Protein AF-A0A949P909-F1 (afdb_monomer)

Sequence (155 aa):
MDEPTIASNNNGSTGLSRVRIGVLFIAYTISGTAAGAIFDSLEWSLLIAPLAPTIAALVLATRAFPLRLLSAGASIVASVAIAVWLTNGSASDVVDAFTAGPQRLLSTDWPSPARPDLIGTVAATLAIATALSAELATRRRWHLLPLLPLFVTYV

Structure (mmCIF, N/CA/C/O backbone):
data_AF-A0A949P909-F1
#
_entry.id   AF-A0A949P909-F1
#
loop_
_atom_site.group_PDB
_atom_site.id
_atom_site.type_symbol
_atom_site.label_atom_id
_atom_site.label_alt_id
_atom_site.label_comp_id
_atom_site.label_asym_id
_atom_site.label_entity_id
_atom_site.label_seq_id
_atom_site.pdbx_PDB_ins_code
_atom_site.Cartn_x
_atom_site.Cartn_y
_atom_site.Cartn_z
_atom_site.occupancy
_atom_site.B_iso_or_equiv
_atom_site.auth_seq_id
_atom_site.auth_comp_id
_atom_site.auth_asym_id
_atom_site.auth_atom_id
_atom_site.pdbx_PDB_model_num
ATOM 1 N N . MET A 1 1 ? -33.631 -1.162 41.994 1.00 51.44 1 MET A N 1
ATOM 2 C CA . MET A 1 1 ? -33.586 -2.213 40.956 1.00 51.44 1 MET A CA 1
ATOM 3 C C . MET A 1 1 ? -32.674 -1.629 39.904 1.00 51.44 1 MET A C 1
ATOM 5 O O . MET A 1 1 ? -33.126 -0.862 39.067 1.00 51.44 1 MET A O 1
ATOM 9 N N . ASP A 1 2 ? -31.375 -1.815 40.119 1.00 51.09 2 ASP A N 1
ATOM 10 C CA . ASP A 1 2 ? -30.342 -1.050 39.429 1.00 51.09 2 ASP A CA 1
ATOM 11 C C . ASP A 1 2 ? -30.061 -1.718 38.091 1.00 51.09 2 ASP A C 1
ATOM 13 O O . ASP A 1 2 ? -29.691 -2.890 38.022 1.00 51.09 2 ASP A O 1
ATOM 17 N N . GLU A 1 3 ? -30.323 -0.976 37.025 1.00 59.00 3 GLU A N 1
ATOM 18 C CA . GLU A 1 3 ? -30.056 -1.390 35.660 1.00 59.00 3 GLU A CA 1
ATOM 19 C C . GLU A 1 3 ? -28.529 -1.507 35.489 1.00 59.00 3 GLU A C 1
ATOM 21 O O . GLU A 1 3 ? -27.815 -0.514 35.677 1.00 59.00 3 GLU A O 1
ATOM 26 N N . PRO A 1 4 ? -27.978 -2.700 35.187 1.00 57.97 4 PRO A N 1
ATOM 27 C CA . PRO A 1 4 ? -26.548 -2.839 34.981 1.00 57.97 4 PRO A CA 1
ATOM 28 C C . PRO A 1 4 ? -26.182 -2.088 33.704 1.00 57.97 4 PRO A C 1
ATOM 30 O O . PRO A 1 4 ? -26.493 -2.498 32.585 1.00 57.97 4 PRO A O 1
ATOM 33 N N . THR A 1 5 ? -25.512 -0.957 33.891 1.00 59.91 5 THR A N 1
ATOM 34 C CA . THR A 1 5 ? -24.948 -0.130 32.833 1.00 59.91 5 THR A CA 1
ATOM 35 C C . THR A 1 5 ? -23.906 -0.975 32.107 1.00 59.91 5 THR A C 1
ATOM 37 O O . THR A 1 5 ? -22.794 -1.182 32.593 1.00 59.91 5 THR A O 1
ATOM 40 N N . ILE A 1 6 ? -24.276 -1.517 30.943 1.00 59.03 6 ILE A N 1
ATOM 41 C CA . ILE A 1 6 ? -23.353 -2.200 30.037 1.00 59.03 6 ILE A CA 1
ATOM 42 C C . ILE A 1 6 ? -22.375 -1.137 29.539 1.00 59.03 6 ILE A C 1
ATOM 44 O O . ILE A 1 6 ? -22.619 -0.455 28.543 1.00 59.03 6 ILE A O 1
ATOM 48 N N . ALA A 1 7 ? -21.272 -0.968 30.266 1.00 55.97 7 ALA A N 1
ATOM 49 C CA . ALA A 1 7 ? -20.119 -0.203 29.831 1.00 55.97 7 ALA A CA 1
ATOM 50 C C . ALA A 1 7 ? -19.616 -0.839 28.528 1.00 55.97 7 ALA A C 1
ATOM 52 O O . ALA A 1 7 ? -18.923 -1.856 28.510 1.00 55.97 7 ALA A O 1
ATOM 53 N N . SER A 1 8 ? -20.088 -0.272 27.420 1.00 55.56 8 SER A N 1
ATOM 54 C CA . SER A 1 8 ? -19.851 -0.727 26.059 1.00 55.56 8 SER A CA 1
ATOM 55 C C . SER A 1 8 ? -18.357 -0.918 25.809 1.00 55.56 8 SER A C 1
ATOM 57 O O . SER A 1 8 ? -17.543 -0.015 25.998 1.00 55.56 8 SER A O 1
ATOM 59 N N . ASN A 1 9 ? -18.041 -2.123 25.348 1.00 59.28 9 ASN A N 1
ATOM 60 C CA . ASN A 1 9 ? -16.741 -2.753 25.152 1.00 59.28 9 ASN A CA 1
ATOM 61 C C . ASN A 1 9 ? -15.881 -2.076 24.051 1.00 59.28 9 ASN A C 1
ATOM 63 O O . ASN A 1 9 ? -15.454 -2.707 23.080 1.00 59.28 9 ASN A O 1
ATOM 67 N N . ASN A 1 10 ? -15.642 -0.765 24.158 1.00 58.84 10 ASN A N 1
ATOM 68 C CA . ASN A 1 10 ? -14.933 0.034 23.150 1.00 58.84 10 ASN A CA 1
ATOM 69 C C . ASN A 1 10 ? -13.492 -0.465 22.933 1.00 58.84 10 ASN A C 1
ATOM 71 O O . ASN A 1 10 ? -13.002 -0.495 21.797 1.00 58.84 10 ASN A O 1
ATOM 75 N N . ASN A 1 11 ? -12.856 -0.966 23.996 1.00 61.09 11 ASN A N 1
ATOM 76 C CA . ASN A 1 11 ? -11.503 -1.520 23.958 1.00 61.09 11 ASN A CA 1
ATOM 77 C C . ASN A 1 11 ? -11.421 -2.792 23.095 1.00 61.09 11 ASN A C 1
ATOM 79 O O . ASN A 1 11 ? -10.500 -2.927 22.288 1.00 61.09 11 ASN A O 1
ATOM 83 N N . GLY A 1 12 ? -12.422 -3.677 23.178 1.00 62.72 12 GLY A N 1
ATOM 84 C CA . GLY A 1 12 ? -12.471 -4.907 22.379 1.00 62.72 12 GLY A CA 1
ATOM 85 C C . GLY A 1 12 ? -12.619 -4.647 20.875 1.00 62.72 12 GLY A C 1
ATOM 86 O O . GLY A 1 12 ? -11.962 -5.290 20.057 1.00 62.72 12 GLY A O 1
ATOM 87 N N . SER A 1 13 ? -13.424 -3.649 20.490 1.00 72.88 13 SER A N 1
ATOM 88 C CA . SER A 1 13 ? -13.632 -3.297 19.074 1.00 72.88 13 SER A CA 1
ATOM 89 C C . SER A 1 13 ? -12.396 -2.675 18.408 1.00 72.88 13 SER A C 1
ATOM 91 O O . SER A 1 13 ? -12.097 -2.947 17.240 1.00 72.88 13 SER A O 1
ATOM 93 N N . THR A 1 14 ? -11.639 -1.886 19.174 1.00 76.69 14 THR A N 1
ATOM 94 C CA . THR A 1 14 ? -10.409 -1.241 18.704 1.00 76.69 14 THR A CA 1
ATOM 95 C C . THR A 1 14 ? -9.284 -2.265 18.553 1.00 76.69 14 THR A C 1
ATOM 97 O O . THR A 1 14 ? -8.597 -2.274 17.532 1.00 76.69 14 THR A O 1
ATOM 100 N N . GLY A 1 15 ? -9.134 -3.176 19.525 1.00 80.88 15 GLY A N 1
ATOM 101 C CA . GLY A 1 15 ? -8.159 -4.268 19.456 1.00 80.88 15 GLY A CA 1
ATOM 102 C C . GLY A 1 15 ? -8.385 -5.174 18.245 1.00 80.88 15 GLY A C 1
ATOM 103 O O . GLY A 1 15 ? -7.457 -5.425 17.480 1.00 80.88 15 GLY A O 1
ATOM 104 N N . LEU A 1 16 ? -9.637 -5.570 17.998 1.00 83.69 16 LEU A N 1
ATOM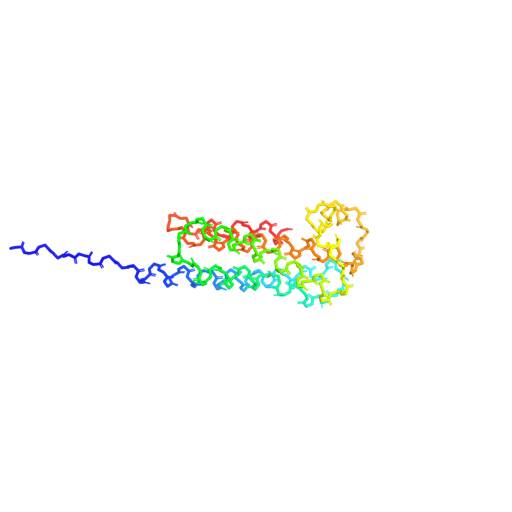 105 C CA . LEU A 1 16 ? -9.995 -6.379 16.832 1.00 83.69 16 LEU A CA 1
ATOM 106 C C . LEU A 1 16 ? -9.677 -5.677 15.502 1.00 83.69 16 LEU A C 1
ATOM 108 O O . LEU A 1 16 ? -9.195 -6.314 14.568 1.00 83.69 16 LEU A O 1
ATOM 112 N N . SER A 1 17 ? -9.914 -4.365 15.416 1.00 83.19 17 SER A N 1
ATOM 113 C CA . SER A 1 17 ? -9.601 -3.587 14.209 1.00 83.19 17 SER A CA 1
ATOM 114 C C . SER A 1 17 ? -8.094 -3.565 13.933 1.00 83.19 17 SER A C 1
ATOM 116 O O . SER A 1 17 ? -7.682 -3.773 12.797 1.00 83.19 17 SER A O 1
ATOM 118 N N . ARG A 1 18 ? -7.258 -3.406 14.969 1.00 85.06 18 ARG A N 1
ATOM 119 C CA . ARG A 1 18 ? -5.790 -3.453 14.836 1.00 85.06 18 ARG A CA 1
ATOM 120 C C . ARG A 1 18 ? -5.287 -4.820 14.381 1.00 85.06 18 ARG A C 1
ATOM 122 O O . ARG A 1 18 ? -4.442 -4.879 13.495 1.00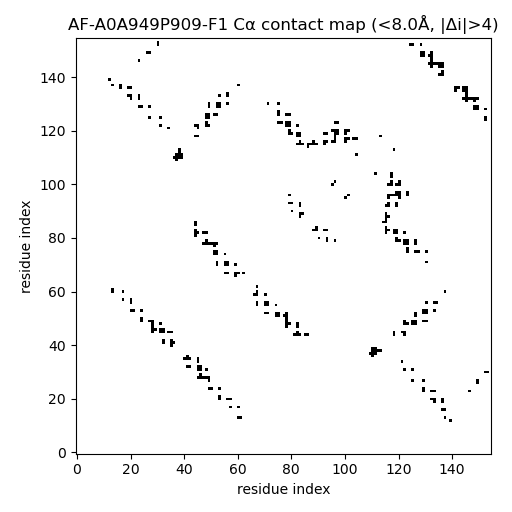 85.06 18 ARG A O 1
ATOM 129 N N . VAL A 1 19 ? -5.834 -5.903 14.939 1.00 87.69 19 VAL A N 1
ATOM 130 C CA . VAL A 1 19 ? -5.492 -7.271 14.515 1.00 87.69 19 VAL A CA 1
ATOM 131 C C . VAL A 1 19 ? -5.830 -7.476 13.040 1.00 87.69 19 VAL A C 1
ATOM 133 O O . VAL A 1 19 ? -4.999 -7.977 12.292 1.00 87.69 19 VAL A O 1
ATOM 136 N N . ARG A 1 20 ? -7.009 -7.030 12.589 1.00 87.75 20 ARG A N 1
ATOM 137 C CA . ARG A 1 20 ? -7.402 -7.117 11.172 1.00 87.75 20 ARG A CA 1
ATOM 138 C C . ARG A 1 20 ? -6.457 -6.351 10.255 1.00 87.75 20 ARG A C 1
ATOM 140 O O . ARG A 1 20 ? -6.057 -6.891 9.232 1.00 87.75 20 ARG A O 1
ATOM 147 N N . ILE A 1 21 ? -6.081 -5.129 10.631 1.00 88.06 21 ILE A N 1
ATOM 148 C CA . ILE A 1 21 ? -5.105 -4.327 9.879 1.00 88.06 21 ILE A CA 1
ATOM 149 C C . ILE A 1 21 ? -3.755 -5.058 9.805 1.00 88.06 21 ILE A C 1
ATOM 151 O O . ILE A 1 21 ? -3.167 -5.132 8.732 1.00 88.06 21 ILE A O 1
ATOM 155 N N . GLY A 1 22 ? -3.303 -5.669 10.906 1.00 87.56 22 GLY A N 1
ATOM 156 C CA . GLY A 1 22 ? -2.078 -6.475 10.929 1.00 87.56 22 GLY A CA 1
ATOM 157 C C . GLY A 1 22 ? -2.136 -7.711 10.023 1.00 87.56 22 GLY A C 1
ATOM 158 O O . GLY A 1 22 ? -1.186 -7.982 9.295 1.00 87.56 22 GLY A O 1
ATOM 159 N N . VAL A 1 23 ? -3.259 -8.436 10.007 1.00 88.94 23 VAL A N 1
ATOM 160 C CA . VAL A 1 23 ? -3.460 -9.581 9.098 1.00 88.94 23 VAL A CA 1
ATOM 161 C C . VAL A 1 23 ? -3.451 -9.134 7.635 1.00 88.94 23 VAL A C 1
ATOM 163 O O . VAL A 1 23 ? -2.808 -9.771 6.805 1.00 88.94 23 VAL A O 1
ATOM 166 N N . LEU A 1 24 ? -4.122 -8.023 7.318 1.00 88.69 24 LEU A N 1
ATOM 167 C CA . LEU A 1 24 ? -4.132 -7.461 5.966 1.00 88.69 24 LEU A CA 1
ATOM 168 C C . LEU A 1 24 ? -2.727 -7.053 5.521 1.00 88.69 24 LEU A C 1
ATOM 170 O O . LEU A 1 24 ? -2.346 -7.358 4.398 1.00 88.69 24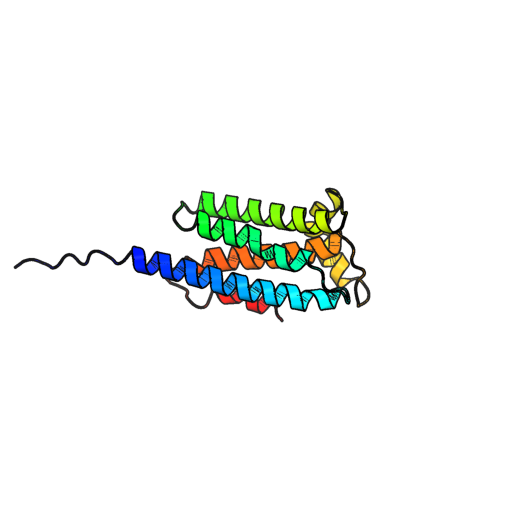 LEU A O 1
ATOM 174 N N . PHE A 1 25 ? -1.936 -6.438 6.402 1.00 90.56 25 PHE A N 1
ATOM 175 C CA . PHE A 1 25 ? -0.541 -6.104 6.118 1.00 90.56 25 PHE A CA 1
ATOM 176 C C . PHE A 1 25 ? 0.274 -7.332 5.701 1.00 90.56 25 PHE A C 1
ATOM 178 O O . PHE A 1 25 ? 0.947 -7.295 4.672 1.00 90.56 25 PHE A O 1
ATOM 185 N N . ILE A 1 26 ? 0.175 -8.437 6.448 1.00 89.94 26 ILE A N 1
ATOM 186 C CA . ILE A 1 26 ? 0.858 -9.692 6.097 1.00 89.94 26 ILE A CA 1
ATOM 187 C C . ILE A 1 26 ? 0.420 -10.160 4.706 1.00 89.94 26 ILE A C 1
ATOM 189 O O . ILE A 1 26 ? 1.255 -10.472 3.860 1.00 89.94 26 ILE A O 1
ATOM 193 N N . ALA A 1 27 ? -0.884 -10.161 4.441 1.00 88.31 27 ALA A N 1
ATOM 194 C CA . ALA A 1 27 ? -1.427 -10.667 3.190 1.00 88.31 27 ALA A CA 1
ATOM 195 C C . ALA A 1 27 ? -1.050 -9.789 1.970 1.00 88.31 27 ALA A C 1
ATOM 197 O O . ALA A 1 27 ? -0.720 -10.319 0.907 1.00 88.31 27 ALA A O 1
ATOM 198 N N . TYR A 1 28 ? -0.987 -8.462 2.125 1.00 89.44 28 TYR A N 1
ATOM 199 C CA . TYR A 1 28 ? -0.464 -7.560 1.088 1.00 89.44 28 TYR A CA 1
ATOM 200 C C . TYR A 1 28 ? 1.046 -7.661 0.904 1.00 89.44 28 TYR A C 1
ATOM 202 O O . TYR A 1 28 ? 1.529 -7.504 -0.212 1.00 89.44 28 TYR A O 1
ATOM 210 N N . THR A 1 29 ? 1.790 -7.968 1.965 1.00 87.25 29 THR A N 1
ATOM 211 C CA . THR A 1 29 ? 3.235 -8.217 1.871 1.00 87.25 29 THR A CA 1
ATOM 212 C C . THR A 1 29 ? 3.499 -9.469 1.034 1.00 87.25 29 THR A C 1
ATOM 214 O O . THR A 1 29 ? 4.322 -9.439 0.124 1.00 87.25 29 THR A O 1
ATOM 217 N N . ILE A 1 30 ? 2.732 -10.542 1.265 1.00 87.88 30 ILE A N 1
ATOM 218 C CA . ILE A 1 30 ? 2.770 -11.762 0.444 1.00 87.88 30 ILE A CA 1
ATOM 219 C C . ILE A 1 30 ? 2.382 -11.449 -1.009 1.00 87.88 30 ILE A C 1
ATOM 221 O O . ILE A 1 30 ? 3.070 -11.868 -1.937 1.00 87.88 30 ILE A O 1
ATOM 225 N N . SER A 1 31 ? 1.328 -10.660 -1.223 1.00 86.88 31 SER A N 1
ATOM 226 C CA . SER A 1 31 ? 0.917 -10.249 -2.575 1.00 86.88 31 SER A CA 1
ATOM 227 C C . SER A 1 31 ? 2.019 -9.448 -3.283 1.00 86.88 31 SER A C 1
ATOM 229 O O . SER A 1 31 ? 2.304 -9.694 -4.450 1.00 86.88 31 SER A O 1
ATOM 231 N N . GLY A 1 32 ? 2.713 -8.564 -2.561 1.00 85.00 32 GLY A N 1
ATOM 232 C CA . GLY A 1 32 ? 3.877 -7.835 -3.068 1.00 85.00 32 GLY A CA 1
ATOM 233 C C . GLY A 1 32 ? 5.046 -8.746 -3.442 1.00 85.00 32 GLY A C 1
ATOM 234 O O . GLY A 1 32 ? 5.669 -8.529 -4.477 1.00 85.00 32 GLY A O 1
ATOM 235 N N . THR A 1 33 ? 5.309 -9.809 -2.670 1.00 84.94 33 THR A N 1
ATOM 236 C CA . THR A 1 33 ? 6.326 -10.805 -3.059 1.00 84.94 33 THR A CA 1
ATOM 237 C C . THR A 1 33 ? 5.953 -11.554 -4.330 1.00 84.94 33 THR A C 1
ATOM 239 O O . THR A 1 33 ? 6.811 -11.761 -5.183 1.00 84.94 33 THR A O 1
ATOM 242 N N . ALA A 1 34 ? 4.678 -11.919 -4.486 1.00 85.75 34 ALA A N 1
ATOM 243 C CA . ALA A 1 34 ? 4.192 -12.593 -5.685 1.00 85.75 34 ALA A CA 1
ATOM 244 C C . ALA A 1 34 ? 4.275 -11.675 -6.916 1.00 85.75 34 ALA A C 1
ATOM 246 O O . ALA A 1 34 ? 4.640 -12.128 -7.997 1.00 85.75 34 ALA A O 1
ATOM 247 N N . ALA A 1 35 ? 4.027 -10.375 -6.735 1.00 84.25 35 ALA A N 1
ATOM 248 C CA . ALA A 1 35 ? 4.151 -9.375 -7.790 1.00 84.25 35 ALA A CA 1
ATOM 249 C C . ALA A 1 35 ? 5.592 -9.208 -8.314 1.00 84.25 35 ALA A C 1
ATOM 251 O O . ALA A 1 35 ? 5.768 -8.750 -9.437 1.00 84.25 35 ALA A O 1
ATOM 252 N N . GLY A 1 36 ? 6.623 -9.639 -7.574 1.00 80.31 36 GLY A N 1
ATOM 253 C CA . GLY A 1 36 ? 8.002 -9.696 -8.083 1.00 80.31 36 GLY A CA 1
ATOM 254 C C . GLY A 1 36 ? 8.155 -10.571 -9.336 1.00 80.31 36 GLY A C 1
ATOM 255 O O . GLY A 1 36 ? 8.996 -10.297 -10.187 1.00 80.31 36 GLY A O 1
ATOM 256 N N . ALA A 1 37 ? 7.266 -11.553 -9.531 1.00 83.06 37 ALA A N 1
ATOM 257 C CA . ALA A 1 37 ? 7.227 -12.359 -10.751 1.00 83.06 37 ALA A CA 1
ATOM 258 C C .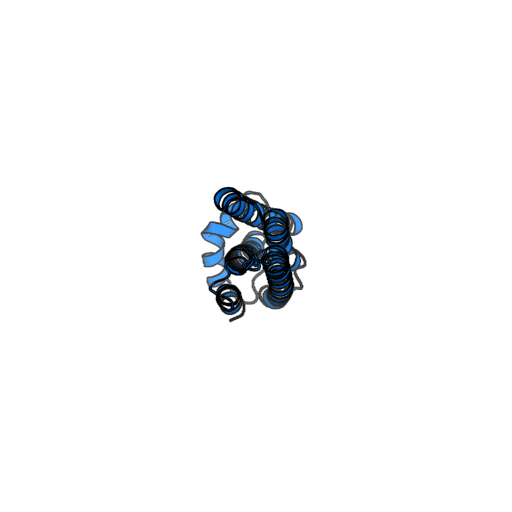 ALA A 1 37 ? 6.952 -11.533 -12.026 1.00 83.06 37 ALA A C 1
ATOM 260 O O . ALA A 1 37 ? 7.289 -11.991 -13.115 1.00 83.06 37 ALA A O 1
ATOM 261 N N . ILE A 1 38 ? 6.393 -10.317 -11.904 1.00 82.56 38 ILE A N 1
ATOM 262 C CA . ILE A 1 38 ? 6.239 -9.365 -13.021 1.00 82.56 38 ILE A CA 1
ATOM 263 C C . ILE A 1 38 ? 7.592 -8.994 -13.634 1.00 82.56 38 ILE A C 1
ATOM 265 O O . ILE A 1 38 ? 7.690 -8.799 -14.846 1.00 82.56 38 ILE A O 1
ATOM 269 N N . PHE A 1 39 ? 8.623 -8.907 -12.796 1.00 84.94 39 PHE A N 1
ATOM 270 C CA . PHE A 1 39 ? 9.934 -8.369 -13.148 1.00 84.94 39 PHE A CA 1
ATOM 271 C C . PHE A 1 39 ? 11.025 -9.442 -13.255 1.00 84.94 39 PHE A C 1
ATOM 273 O O . PHE A 1 39 ? 12.180 -9.113 -13.503 1.00 84.94 39 PHE A O 1
ATOM 280 N N . ASP A 1 40 ? 10.669 -10.718 -13.057 1.00 83.62 40 ASP A N 1
ATOM 281 C CA . ASP A 1 40 ? 11.611 -11.844 -12.923 1.00 83.62 40 ASP A CA 1
ATOM 282 C C . ASP A 1 40 ? 12.689 -11.609 -11.835 1.00 83.62 40 ASP A C 1
ATOM 284 O O . ASP A 1 40 ? 13.794 -12.151 -11.869 1.00 83.62 40 ASP A O 1
ATOM 288 N N . SER A 1 41 ? 12.366 -10.774 -10.839 1.00 78.50 41 SER A N 1
ATOM 289 C CA . SER A 1 41 ? 13.263 -10.368 -9.757 1.00 78.50 41 SER A CA 1
ATOM 290 C C . SER A 1 41 ? 12.511 -10.187 -8.434 1.00 78.50 41 SER A C 1
ATOM 292 O O . SER A 1 41 ? 11.342 -9.801 -8.369 1.00 78.50 41 SER A O 1
ATOM 294 N N . LEU A 1 42 ? 13.203 -10.463 -7.325 1.00 73.94 42 LEU A N 1
ATOM 295 C CA . LEU A 1 42 ? 12.714 -10.139 -5.983 1.00 73.94 42 LEU A CA 1
ATOM 296 C C . LEU A 1 42 ? 12.926 -8.645 -5.711 1.00 73.94 42 LEU A C 1
ATOM 298 O O . LEU A 1 42 ? 13.956 -8.233 -5.176 1.00 73.94 42 LEU A O 1
ATOM 302 N N . GLU A 1 43 ? 11.931 -7.836 -6.068 1.00 82.25 43 GLU A N 1
ATOM 303 C CA . GLU A 1 43 ? 11.938 -6.396 -5.810 1.00 82.25 43 GLU A CA 1
ATOM 304 C C . GLU A 1 43 ? 11.547 -6.088 -4.358 1.00 82.25 43 GLU A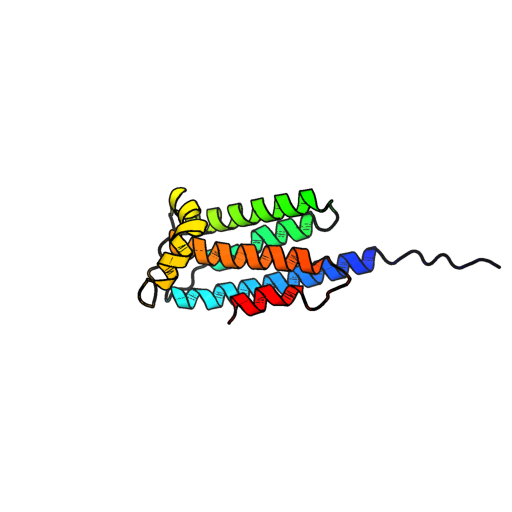 C 1
ATOM 306 O O . GLU A 1 43 ? 10.372 -6.001 -3.991 1.00 82.25 43 GLU A O 1
ATOM 311 N N . TRP A 1 44 ? 12.555 -5.885 -3.504 1.00 79.06 44 TRP A N 1
ATOM 312 C CA . TRP A 1 44 ? 12.372 -5.541 -2.085 1.00 79.06 44 TRP A CA 1
ATOM 313 C C . TRP A 1 44 ? 11.575 -4.249 -1.865 1.00 79.06 44 TRP A C 1
ATOM 315 O O . TRP A 1 44 ? 10.959 -4.064 -0.816 1.00 79.06 44 TRP A O 1
ATOM 325 N N . SER A 1 45 ? 11.546 -3.365 -2.860 1.00 78.38 45 SER A N 1
ATOM 326 C CA . SER A 1 45 ? 10.735 -2.146 -2.869 1.00 78.38 45 SER A CA 1
ATOM 327 C C . SER A 1 45 ? 9.231 -2.440 -2.733 1.00 78.38 45 SER A C 1
ATOM 329 O O . SER A 1 45 ? 8.520 -1.696 -2.055 1.00 78.38 45 SER A O 1
ATOM 331 N N . LEU A 1 46 ? 8.748 -3.565 -3.275 1.00 80.44 46 LEU A N 1
ATOM 332 C CA . LEU A 1 46 ? 7.335 -3.963 -3.213 1.00 80.44 46 LEU A CA 1
ATOM 333 C C . LEU A 1 46 ? 6.910 -4.465 -1.827 1.00 80.44 46 LEU A C 1
ATOM 335 O O . LEU A 1 46 ? 5.747 -4.326 -1.449 1.00 80.44 46 LEU A O 1
ATOM 339 N N . LEU A 1 47 ? 7.847 -4.983 -1.029 1.00 80.94 47 LEU A N 1
ATOM 340 C CA . LEU A 1 47 ? 7.590 -5.397 0.357 1.00 80.94 47 LEU A CA 1
ATOM 341 C C . LEU A 1 47 ? 7.279 -4.212 1.274 1.00 80.94 47 LEU A C 1
ATOM 343 O O . LEU A 1 47 ? 6.577 -4.355 2.275 1.00 80.94 47 LEU A O 1
ATOM 347 N N . ILE A 1 48 ? 7.813 -3.039 0.939 1.00 79.25 48 ILE A N 1
ATOM 348 C CA . ILE A 1 48 ? 7.657 -1.820 1.737 1.00 79.25 48 ILE A CA 1
ATOM 349 C C . ILE A 1 48 ? 6.354 -1.097 1.367 1.00 79.25 48 ILE A C 1
ATOM 351 O O . ILE A 1 48 ? 5.799 -0.369 2.192 1.00 79.25 48 ILE A O 1
ATOM 355 N N . ALA A 1 49 ? 5.805 -1.362 0.177 1.00 85.88 49 ALA A N 1
ATOM 356 C CA . ALA A 1 49 ? 4.592 -0.730 -0.334 1.00 85.88 49 ALA A CA 1
ATOM 357 C C . ALA A 1 49 ? 3.391 -0.729 0.651 1.00 85.88 49 ALA A C 1
ATOM 359 O O . ALA A 1 49 ? 2.773 0.328 0.833 1.00 85.88 49 ALA A O 1
ATOM 360 N N . PRO A 1 50 ? 3.051 -1.836 1.345 1.00 88.69 50 PRO A N 1
ATOM 361 C CA . PRO A 1 50 ? 1.949 -1.840 2.311 1.00 88.69 50 PRO A CA 1
ATOM 362 C C . PRO A 1 50 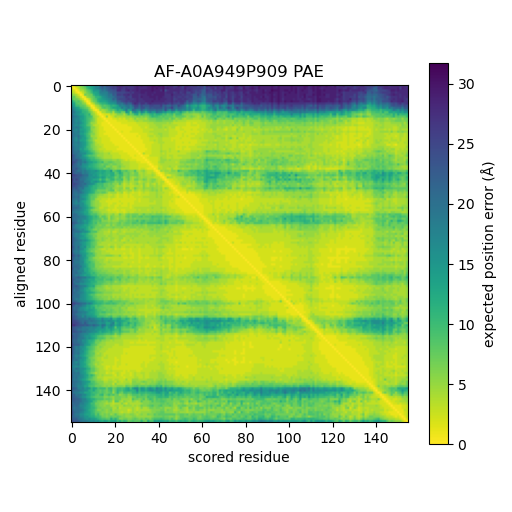? 2.310 -1.239 3.681 1.00 88.69 50 PRO A C 1
ATOM 364 O O . PRO A 1 50 ? 1.418 -0.986 4.497 1.00 88.69 50 PRO A O 1
ATOM 367 N N . LEU A 1 51 ? 3.591 -0.995 3.970 1.00 89.06 51 LEU A N 1
ATOM 368 C CA . LEU A 1 51 ? 4.068 -0.651 5.310 1.00 89.06 51 LEU A CA 1
ATOM 369 C C . LEU A 1 51 ? 3.613 0.745 5.749 1.00 89.06 51 LEU A C 1
ATOM 371 O O . LEU A 1 51 ? 3.005 0.887 6.812 1.00 89.06 51 LEU A O 1
ATOM 375 N N . ALA A 1 52 ? 3.837 1.770 4.922 1.00 88.00 52 ALA A N 1
ATOM 376 C CA . ALA A 1 52 ? 3.446 3.139 5.264 1.00 88.00 52 ALA A CA 1
ATOM 377 C C . ALA A 1 52 ? 1.917 3.303 5.445 1.00 88.00 52 ALA A C 1
ATOM 379 O O . ALA A 1 52 ? 1.511 3.849 6.479 1.00 88.00 52 ALA A O 1
ATOM 380 N N . PRO A 1 53 ? 1.050 2.785 4.545 1.00 88.69 53 PRO A N 1
ATOM 381 C CA . PRO A 1 53 ? -0.402 2.802 4.749 1.00 88.69 53 PRO A CA 1
ATOM 382 C C . PRO A 1 53 ? -0.853 2.073 6.016 1.00 88.69 53 PRO A C 1
ATOM 384 O O . PRO A 1 53 ? -1.742 2.544 6.726 1.00 88.69 53 PRO A O 1
ATOM 387 N N . THR A 1 54 ? -0.210 0.949 6.341 1.00 90.00 54 THR A N 1
ATOM 388 C CA . THR A 1 54 ? -0.520 0.174 7.550 1.00 90.00 54 THR A CA 1
ATOM 389 C C . THR A 1 54 ? -0.195 0.963 8.815 1.00 90.00 54 THR A C 1
ATOM 391 O O . THR A 1 54 ? -1.028 1.045 9.718 1.00 90.00 54 THR A O 1
ATOM 394 N N . ILE A 1 55 ? 0.988 1.584 8.886 1.00 90.31 55 ILE A N 1
ATOM 395 C CA . ILE A 1 55 ? 1.386 2.406 10.037 1.00 90.31 55 ILE A CA 1
ATOM 396 C C . ILE A 1 55 ? 0.422 3.581 10.207 1.00 90.31 55 ILE A C 1
ATOM 398 O O . ILE A 1 55 ? -0.072 3.805 11.314 1.00 90.31 55 ILE A O 1
ATOM 402 N N . ALA A 1 56 ? 0.105 4.295 9.123 1.00 88.31 56 ALA A N 1
ATOM 403 C CA . ALA A 1 56 ? -0.843 5.404 9.161 1.00 88.31 56 ALA A CA 1
ATOM 404 C C . ALA A 1 56 ? -2.211 4.953 9.700 1.00 88.31 56 ALA A C 1
ATOM 406 O O . ALA A 1 56 ? -2.753 5.569 10.622 1.00 88.31 56 ALA A O 1
ATOM 407 N N . ALA A 1 57 ? -2.728 3.826 9.206 1.00 87.56 57 ALA A N 1
ATOM 408 C CA . ALA A 1 57 ? -3.997 3.274 9.663 1.00 87.56 57 ALA A CA 1
ATOM 409 C C . ALA A 1 57 ? -3.970 2.846 11.141 1.00 87.56 57 ALA A C 1
ATOM 411 O O . ALA A 1 57 ? -4.931 3.099 11.866 1.00 87.56 57 ALA A O 1
ATOM 412 N N . LEU A 1 58 ? -2.878 2.240 11.622 1.00 89.38 58 LEU A N 1
ATOM 413 C CA . LEU A 1 58 ? -2.733 1.837 13.026 1.00 89.38 58 LEU A CA 1
ATOM 414 C C . LEU A 1 58 ? -2.657 3.042 13.973 1.00 89.38 58 LEU A C 1
ATOM 416 O O . LEU A 1 58 ? -3.302 3.037 15.027 1.00 89.38 58 LEU A O 1
ATOM 420 N N . VAL A 1 59 ? -1.893 4.071 13.597 1.00 89.25 59 VAL A N 1
ATOM 421 C CA . VAL A 1 59 ? -1.681 5.285 14.402 1.00 89.25 59 VAL A CA 1
ATOM 422 C C . VAL A 1 59 ? -2.951 6.134 14.467 1.00 89.25 59 VAL A C 1
ATOM 424 O O . VAL A 1 59 ? -3.298 6.646 15.533 1.00 89.25 59 VAL A O 1
ATOM 427 N N . LEU A 1 60 ? -3.675 6.265 13.351 1.00 87.50 60 LEU A N 1
ATOM 428 C CA . LEU A 1 60 ? -4.869 7.108 13.257 1.00 87.50 60 LEU A CA 1
ATOM 429 C C . LEU A 1 60 ? -6.196 6.347 13.398 1.00 87.50 60 LEU A C 1
ATOM 431 O O . LEU A 1 60 ? -7.251 6.958 13.238 1.00 87.50 60 LEU A O 1
ATOM 435 N N . ALA A 1 61 ? -6.187 5.065 13.777 1.00 81.50 61 ALA A N 1
ATOM 436 C CA . ALA A 1 61 ? -7.396 4.238 13.895 1.00 81.50 61 ALA A CA 1
ATOM 437 C C . ALA A 1 61 ? -8.513 4.863 14.760 1.00 81.50 61 ALA A C 1
ATOM 439 O O . ALA A 1 61 ? -9.695 4.644 14.500 1.00 81.50 61 ALA A O 1
ATOM 440 N N . THR A 1 62 ? -8.148 5.643 15.784 1.00 82.06 62 THR A N 1
ATOM 441 C CA . THR A 1 62 ? -9.078 6.297 16.725 1.00 82.06 62 THR A CA 1
ATOM 442 C C . THR A 1 62 ? -9.380 7.759 16.383 1.00 82.06 62 THR A C 1
ATOM 444 O O . THR A 1 62 ? -10.104 8.429 17.119 1.00 82.06 62 THR A O 1
ATOM 447 N N . ARG A 1 63 ? -8.814 8.288 15.292 1.00 86.06 63 ARG A N 1
ATOM 448 C CA . ARG A 1 63 ? -8.982 9.685 14.872 1.00 86.06 63 ARG A CA 1
ATOM 449 C C . ARG A 1 63 ? -10.200 9.859 13.964 1.00 86.06 63 ARG A C 1
ATOM 451 O O . ARG A 1 63 ? -10.771 8.899 13.450 1.00 86.06 63 ARG A O 1
ATOM 458 N N . ALA A 1 64 ? -10.596 11.118 13.774 1.00 86.81 64 ALA A N 1
ATOM 459 C CA . ALA A 1 64 ? -11.709 11.485 12.908 1.00 86.81 64 ALA A CA 1
ATOM 460 C C . ALA A 1 64 ? -11.473 11.022 11.458 1.00 86.81 64 ALA A C 1
ATOM 462 O O . ALA A 1 64 ? -10.349 11.071 10.956 1.00 86.81 64 ALA A O 1
ATOM 463 N N . PHE A 1 65 ? -12.553 10.637 10.775 1.00 86.81 65 PHE A N 1
ATOM 464 C CA . PHE A 1 65 ? -12.535 10.177 9.382 1.00 86.81 65 PHE A CA 1
ATOM 465 C C . PHE A 1 65 ? -11.715 11.054 8.409 1.00 86.81 65 PHE A C 1
ATOM 467 O O . PHE A 1 65 ? -10.904 10.487 7.680 1.00 86.81 65 PHE A O 1
ATOM 474 N N . PRO A 1 66 ? -11.832 12.401 8.390 1.00 88.62 66 PRO A N 1
ATOM 475 C CA . PRO A 1 66 ? -11.064 13.210 7.440 1.00 88.62 66 PRO A CA 1
ATOM 476 C C . PRO A 1 66 ? -9.550 13.119 7.664 1.00 88.62 66 PRO A C 1
ATOM 478 O O . PRO A 1 66 ? -8.797 13.026 6.700 1.00 88.62 66 PRO A O 1
ATOM 481 N N . LEU A 1 67 ? -9.091 13.075 8.920 1.00 88.69 67 LEU A N 1
ATOM 482 C CA . LEU A 1 67 ? -7.664 12.919 9.231 1.00 88.69 67 LEU A CA 1
ATOM 483 C C . LEU A 1 67 ? -7.133 11.569 8.755 1.00 88.69 67 LEU A C 1
ATOM 485 O O . LEU A 1 67 ? -6.024 11.486 8.234 1.00 88.69 67 LEU A O 1
ATOM 489 N N . ARG A 1 68 ? -7.944 10.522 8.902 1.00 87.50 68 ARG A N 1
ATOM 490 C CA . ARG A 1 68 ? -7.603 9.186 8.426 1.00 87.50 68 ARG A CA 1
ATOM 491 C C . ARG A 1 68 ? -7.481 9.149 6.908 1.00 87.50 68 ARG A C 1
ATOM 493 O O . ARG A 1 68 ? -6.468 8.672 6.407 1.00 87.50 68 ARG A O 1
ATOM 500 N N . LEU A 1 69 ? -8.436 9.742 6.191 1.00 88.81 69 LEU A N 1
ATOM 501 C CA . LEU A 1 69 ? -8.407 9.813 4.730 1.00 88.81 69 LEU A CA 1
ATOM 502 C C . LEU A 1 69 ? -7.188 10.591 4.211 1.00 88.81 69 LEU A C 1
ATOM 504 O O . LEU A 1 69 ? -6.508 10.126 3.299 1.00 88.81 69 LEU A O 1
ATOM 508 N N . LEU A 1 70 ? -6.865 11.731 4.829 1.00 92.31 70 LEU A N 1
ATOM 509 C CA . LEU A 1 70 ? -5.663 12.499 4.489 1.00 92.31 70 LEU A CA 1
ATOM 510 C C . LEU A 1 70 ? -4.384 11.697 4.759 1.00 92.31 70 LEU A C 1
ATOM 512 O O . LEU A 1 70 ? -3.489 11.670 3.918 1.00 92.31 70 LEU A O 1
ATOM 516 N N . SER A 1 71 ? -4.309 11.002 5.898 1.00 91.69 71 SER A N 1
ATOM 517 C CA . SER A 1 71 ? -3.151 10.165 6.232 1.00 91.69 71 SER A CA 1
ATOM 518 C C . SER A 1 71 ? -3.008 8.951 5.311 1.00 91.69 71 SER A C 1
ATOM 520 O O . SER A 1 71 ? -1.892 8.569 4.968 1.00 91.69 71 SER A O 1
ATOM 522 N N . ALA A 1 72 ? -4.123 8.376 4.855 1.00 90.56 72 ALA A N 1
ATOM 523 C CA . ALA A 1 72 ? -4.140 7.304 3.871 1.00 90.56 72 ALA A CA 1
ATOM 524 C C . ALA A 1 72 ? -3.585 7.804 2.532 1.00 90.56 72 ALA A C 1
ATOM 526 O O . ALA A 1 72 ? -2.652 7.215 2.002 1.00 90.56 72 ALA A O 1
ATOM 527 N N . GLY A 1 73 ? -4.072 8.946 2.036 1.00 92.81 73 GLY A N 1
ATOM 528 C CA . GLY A 1 73 ? -3.540 9.562 0.817 1.00 92.81 73 GLY A CA 1
ATOM 529 C C . GLY A 1 73 ? -2.045 9.879 0.922 1.00 92.81 73 GLY A C 1
ATOM 530 O O . GLY A 1 73 ? -1.264 9.481 0.061 1.00 92.81 73 GLY A O 1
ATOM 531 N N . ALA A 1 74 ? -1.626 10.528 2.013 1.00 93.31 74 ALA A N 1
ATOM 532 C CA . ALA A 1 74 ? -0.226 10.883 2.237 1.00 93.31 74 ALA A CA 1
ATOM 533 C C . ALA A 1 74 ? 0.686 9.649 2.335 1.00 93.31 74 ALA A C 1
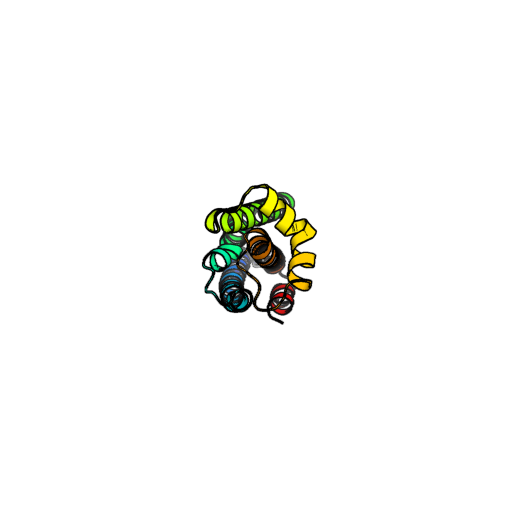ATOM 535 O O . ALA A 1 74 ? 1.777 9.643 1.771 1.00 93.31 74 ALA A O 1
ATOM 536 N N . SER A 1 75 ? 0.239 8.592 3.018 1.00 93.19 75 SER A N 1
ATOM 537 C CA . SER A 1 75 ? 1.011 7.353 3.155 1.00 93.19 75 SER A CA 1
ATOM 538 C C . SER A 1 75 ? 1.104 6.556 1.857 1.00 93.19 75 SER A C 1
ATOM 540 O O . SER A 1 75 ? 2.154 5.972 1.613 1.00 93.19 75 SER A O 1
ATOM 542 N N . ILE A 1 76 ? 0.077 6.575 0.999 1.00 94.38 76 ILE A N 1
ATOM 543 C CA . ILE A 1 76 ? 0.150 5.994 -0.350 1.00 94.38 76 ILE A CA 1
ATOM 544 C C . ILE A 1 76 ? 1.249 6.689 -1.155 1.00 94.38 76 ILE A C 1
ATOM 546 O O . ILE A 1 76 ? 2.154 6.023 -1.651 1.00 94.38 76 ILE A O 1
ATOM 550 N N . VAL A 1 77 ? 1.212 8.024 -1.236 1.00 94.88 77 VAL A N 1
ATOM 551 C CA . VAL A 1 77 ? 2.210 8.802 -1.989 1.00 94.88 77 VAL A CA 1
ATOM 552 C C . VAL A 1 77 ? 3.612 8.585 -1.422 1.00 94.88 77 VAL A C 1
ATOM 554 O O . VAL A 1 77 ? 4.543 8.344 -2.185 1.00 94.88 77 VAL A O 1
ATOM 557 N N . ALA A 1 78 ? 3.765 8.609 -0.094 1.00 93.81 78 ALA A N 1
ATOM 558 C CA . ALA A 1 78 ? 5.045 8.342 0.556 1.00 93.81 78 ALA A CA 1
ATOM 559 C C . ALA A 1 78 ? 5.571 6.937 0.236 1.00 93.81 78 ALA A C 1
ATOM 561 O O . ALA A 1 78 ? 6.753 6.778 -0.051 1.00 93.81 78 ALA A O 1
ATOM 562 N N . SER A 1 79 ? 4.697 5.929 0.242 1.00 92.19 79 SER A N 1
ATOM 563 C CA . SER A 1 79 ? 5.076 4.552 -0.067 1.00 92.19 79 SER A CA 1
ATOM 564 C C . SER A 1 79 ? 5.587 4.402 -1.500 1.00 92.19 79 SER A C 1
ATOM 566 O O . SER A 1 79 ? 6.649 3.826 -1.728 1.00 92.19 79 SER A O 1
ATOM 568 N N . VAL A 1 80 ? 4.876 4.996 -2.465 1.00 93.44 80 VAL A N 1
ATOM 569 C CA . VAL A 1 80 ? 5.281 4.992 -3.879 1.00 93.44 80 VAL A CA 1
ATOM 570 C C . VAL A 1 80 ? 6.586 5.753 -4.078 1.00 93.44 80 VAL A C 1
ATOM 572 O O . VAL A 1 80 ? 7.488 5.248 -4.739 1.00 93.44 80 VAL A O 1
ATOM 575 N N . ALA A 1 81 ? 6.730 6.929 -3.465 1.00 93.38 81 ALA A N 1
ATOM 576 C CA . ALA A 1 81 ? 7.961 7.707 -3.541 1.00 93.38 81 ALA A CA 1
ATOM 577 C C . ALA A 1 81 ? 9.170 6.933 -2.991 1.00 93.38 81 ALA A C 1
ATOM 579 O O . ALA A 1 81 ? 10.233 6.952 -3.606 1.00 93.38 81 ALA A O 1
ATOM 580 N N . ILE A 1 82 ? 9.004 6.211 -1.875 1.00 93.00 82 ILE A N 1
ATOM 581 C CA . ILE A 1 82 ? 10.050 5.346 -1.312 1.00 93.00 82 ILE A CA 1
ATOM 582 C C . ILE A 1 82 ? 10.390 4.210 -2.281 1.00 93.00 82 ILE A C 1
ATOM 584 O O . ILE A 1 82 ? 11.568 3.980 -2.542 1.00 93.00 82 ILE A O 1
ATOM 588 N N . ALA A 1 83 ? 9.388 3.521 -2.838 1.00 91.88 83 ALA A N 1
ATOM 589 C CA . ALA A 1 83 ? 9.611 2.425 -3.780 1.00 91.88 83 ALA A CA 1
ATOM 590 C C . ALA A 1 83 ? 10.387 2.889 -5.025 1.00 91.88 83 ALA A C 1
ATOM 592 O O . ALA A 1 83 ? 11.391 2.277 -5.383 1.00 91.88 83 ALA A O 1
ATOM 593 N N . VAL A 1 84 ? 9.981 4.013 -5.623 1.00 91.94 84 VAL A N 1
ATOM 594 C CA . VAL A 1 84 ? 10.658 4.623 -6.778 1.00 91.94 84 VAL A CA 1
ATOM 595 C C . VAL A 1 84 ? 12.088 5.036 -6.422 1.00 91.94 84 VAL A C 1
ATOM 597 O O . VAL A 1 84 ? 13.023 4.732 -7.163 1.00 91.94 84 VAL A O 1
ATOM 600 N N . TRP A 1 85 ? 12.293 5.672 -5.267 1.00 93.12 85 TRP A N 1
ATOM 601 C CA . TRP A 1 85 ? 13.619 6.114 -4.836 1.00 93.12 85 TRP A CA 1
ATOM 602 C C . TRP A 1 85 ? 14.590 4.946 -4.616 1.00 93.12 85 TRP A C 1
ATOM 604 O O . TRP A 1 85 ? 15.740 5.020 -5.043 1.00 93.12 85 TRP A O 1
ATOM 614 N N . LEU A 1 86 ? 14.122 3.834 -4.036 1.00 92.06 86 LEU A N 1
ATOM 615 C CA . LEU A 1 86 ? 14.925 2.615 -3.858 1.00 92.06 86 LEU A CA 1
ATOM 616 C C . LEU A 1 86 ? 15.377 1.994 -5.188 1.00 92.06 86 LEU A C 1
ATOM 618 O O . LEU A 1 86 ? 16.392 1.306 -5.229 1.00 92.06 86 LEU A O 1
ATOM 622 N N . THR A 1 87 ? 14.652 2.269 -6.271 1.00 89.19 87 THR A N 1
ATOM 623 C CA . THR A 1 87 ? 14.990 1.823 -7.633 1.00 89.19 87 THR A CA 1
ATOM 624 C C . THR A 1 87 ? 15.808 2.853 -8.420 1.00 89.19 87 THR A C 1
ATOM 626 O O . THR A 1 87 ? 16.000 2.699 -9.622 1.00 89.19 87 THR A O 1
ATOM 629 N N . ASN A 1 88 ? 16.318 3.897 -7.753 1.00 90.81 88 ASN A N 1
ATOM 630 C CA . ASN A 1 88 ? 17.024 5.035 -8.359 1.00 90.81 88 ASN A CA 1
ATOM 631 C C . ASN A 1 88 ? 16.173 5.834 -9.365 1.00 90.81 88 ASN A C 1
ATOM 633 O O . ASN A 1 88 ? 16.702 6.424 -10.307 1.00 90.81 88 ASN A O 1
ATOM 637 N N . GLY A 1 89 ? 14.853 5.855 -9.167 1.00 89.50 89 GLY A N 1
ATOM 638 C CA . GLY A 1 89 ? 13.932 6.660 -9.958 1.00 89.50 89 GLY A CA 1
ATOM 639 C C . GLY A 1 89 ? 13.895 8.134 -9.553 1.00 89.50 89 GLY A C 1
ATOM 640 O O . GLY A 1 89 ? 14.470 8.575 -8.555 1.00 89.50 89 GLY A O 1
ATOM 641 N N . SER A 1 90 ? 13.171 8.904 -10.349 1.00 94.12 90 SER A N 1
ATOM 642 C CA . SER A 1 90 ? 12.988 10.346 -10.240 1.00 94.12 90 SER A CA 1
ATOM 643 C C . SER A 1 90 ? 11.580 10.716 -9.756 1.00 94.12 90 SER A C 1
ATOM 645 O O . SER A 1 90 ? 10.669 9.891 -9.701 1.00 94.12 90 SER A O 1
ATOM 647 N N . ALA A 1 91 ? 11.362 11.994 -9.434 1.00 92.94 91 ALA A N 1
ATOM 648 C CA . ALA A 1 91 ? 10.036 12.479 -9.047 1.00 92.94 91 ALA A CA 1
ATOM 649 C C . ALA A 1 91 ? 8.994 12.348 -10.176 1.00 92.94 91 ALA A C 1
ATOM 651 O O . ALA A 1 91 ? 7.813 12.158 -9.890 1.00 92.94 91 ALA A O 1
ATOM 652 N N . SER A 1 92 ? 9.410 12.416 -11.447 1.00 93.94 92 SER A N 1
ATOM 653 C CA . SER A 1 92 ? 8.509 12.168 -12.579 1.00 93.94 92 SER A CA 1
ATOM 654 C C . SER A 1 92 ? 8.036 10.720 -12.632 1.00 93.94 92 SER A C 1
ATOM 656 O O . SER A 1 92 ? 6.878 10.497 -12.964 1.00 93.94 92 SER A O 1
ATOM 658 N N . ASP A 1 93 ? 8.858 9.755 -12.212 1.00 92.88 93 ASP A N 1
ATOM 659 C CA . ASP A 1 93 ? 8.460 8.340 -12.184 1.00 92.88 93 ASP A CA 1
ATOM 660 C C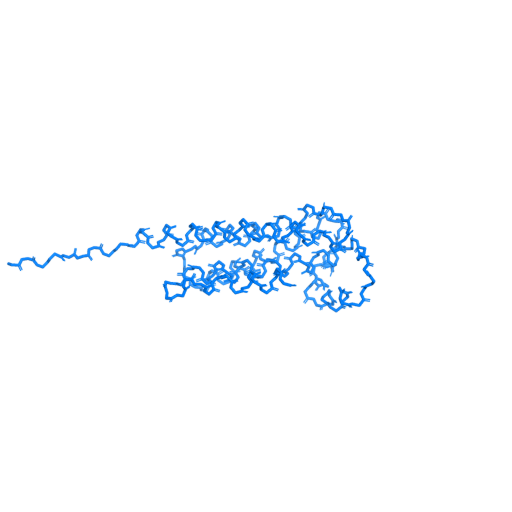 . ASP A 1 93 ? 7.361 8.080 -11.148 1.00 92.88 93 ASP A C 1
ATOM 662 O O . ASP A 1 93 ? 6.491 7.240 -11.356 1.00 92.88 93 ASP A O 1
ATOM 666 N N . VAL A 1 94 ? 7.334 8.856 -10.057 1.00 92.75 94 VAL A N 1
ATOM 667 C CA . VAL A 1 94 ? 6.229 8.827 -9.085 1.00 92.75 94 VAL A CA 1
ATOM 668 C C . VAL A 1 94 ? 4.928 9.301 -9.728 1.00 92.75 94 VAL A C 1
ATOM 670 O O . VAL A 1 94 ? 3.881 8.712 -9.489 1.00 92.75 94 VAL A O 1
ATOM 673 N N . VAL A 1 95 ? 4.965 10.357 -10.541 1.00 95.38 95 VAL A N 1
ATOM 674 C CA . VAL A 1 95 ? 3.767 10.863 -11.234 1.00 95.38 95 VAL A CA 1
ATOM 675 C C . VAL A 1 95 ? 3.317 9.882 -12.314 1.00 95.38 95 VAL A C 1
ATOM 677 O O . VAL A 1 95 ? 2.125 9.569 -12.415 1.00 95.38 95 VAL A O 1
ATOM 680 N N . ASP A 1 96 ? 4.265 9.357 -13.085 1.00 93.38 96 ASP A N 1
ATOM 681 C CA . ASP A 1 96 ? 4.013 8.354 -14.114 1.00 93.38 96 ASP A CA 1
ATOM 682 C C . ASP A 1 96 ? 3.402 7.092 -13.505 1.00 93.38 96 ASP A C 1
ATOM 684 O O . ASP A 1 96 ? 2.439 6.564 -14.063 1.00 93.38 96 ASP A O 1
ATOM 688 N N . ALA A 1 97 ? 3.852 6.675 -12.318 1.00 92.25 97 ALA A N 1
ATOM 689 C CA . ALA A 1 97 ? 3.327 5.513 -11.612 1.00 92.25 97 ALA A CA 1
ATOM 690 C C . ALA A 1 97 ? 1.801 5.552 -11.407 1.00 92.25 97 ALA A C 1
ATOM 692 O O . ALA A 1 97 ? 1.150 4.509 -11.494 1.00 92.25 97 ALA A O 1
ATOM 693 N N . PHE A 1 98 ? 1.224 6.737 -11.168 1.00 92.75 98 PHE A N 1
ATOM 694 C CA . PHE A 1 98 ? -0.222 6.923 -10.979 1.00 92.75 98 PHE A CA 1
ATOM 695 C C . PHE A 1 98 ? -0.992 7.213 -12.273 1.00 92.75 98 PHE A C 1
ATOM 697 O O . PHE A 1 98 ? -2.220 7.153 -12.268 1.00 92.75 98 PHE A O 1
ATOM 704 N N . THR A 1 99 ? -0.303 7.573 -13.356 1.00 94.38 99 THR A N 1
ATOM 705 C CA . THR A 1 99 ? -0.933 8.087 -14.580 1.00 94.38 99 THR A CA 1
ATOM 706 C C . THR A 1 99 ? -0.708 7.151 -15.764 1.00 94.38 99 THR A C 1
ATOM 708 O O . THR A 1 99 ? -1.596 6.377 -16.113 1.00 94.38 99 THR A O 1
ATOM 711 N N . ALA A 1 100 ? 0.474 7.200 -16.377 1.00 90.88 100 ALA A N 1
ATOM 712 C CA . ALA A 1 100 ? 0.832 6.397 -17.545 1.00 90.88 100 ALA A CA 1
ATOM 713 C C . ALA A 1 100 ? 1.205 4.949 -17.189 1.00 90.88 100 ALA A C 1
ATOM 715 O O . ALA A 1 100 ? 1.142 4.060 -18.037 1.00 90.88 100 ALA A O 1
ATOM 716 N N . GLY A 1 101 ? 1.590 4.703 -15.943 1.00 88.19 101 GLY A N 1
ATOM 717 C CA . GLY A 1 101 ? 2.124 3.442 -15.459 1.00 88.19 101 GLY A CA 1
ATOM 718 C C . GLY A 1 101 ? 1.219 2.222 -15.668 1.00 88.19 101 GLY A C 1
ATOM 719 O O . GLY A 1 101 ? 1.697 1.239 -16.232 1.00 88.19 101 GLY A O 1
ATOM 720 N N . PRO A 1 102 ? -0.091 2.261 -15.338 1.00 89.19 102 PRO A N 1
ATOM 721 C CA . PRO A 1 102 ? -0.995 1.139 -15.604 1.00 89.19 102 PRO A CA 1
ATOM 722 C C . PRO A 1 102 ? -1.076 0.782 -17.091 1.00 89.19 102 PRO A C 1
ATOM 724 O O . PRO A 1 102 ? -1.050 -0.391 -17.453 1.00 89.19 102 PRO A O 1
ATOM 727 N N . GLN A 1 103 ? -1.119 1.792 -17.966 1.00 90.69 103 GLN A N 1
ATOM 728 C CA . GLN A 1 103 ? -1.116 1.574 -19.411 1.00 90.69 103 GLN A CA 1
ATOM 729 C C . GLN A 1 103 ? 0.214 0.970 -19.876 1.00 90.69 103 GLN A C 1
ATOM 731 O O . GLN A 1 103 ? 0.204 0.037 -20.674 1.00 90.69 103 GLN A O 1
ATOM 736 N N . ARG A 1 104 ? 1.346 1.468 -19.360 1.00 87.88 104 ARG A N 1
ATOM 737 C CA . ARG A 1 104 ? 2.678 0.946 -19.691 1.00 87.88 104 ARG A CA 1
ATOM 738 C C . ARG A 1 104 ? 2.855 -0.497 -19.218 1.00 87.88 104 ARG A C 1
ATOM 740 O O . ARG A 1 104 ? 3.396 -1.291 -19.978 1.00 87.88 104 ARG A O 1
ATOM 747 N N . LEU A 1 105 ? 2.376 -0.858 -18.025 1.00 86.62 105 LEU A N 1
ATOM 748 C CA . LEU A 1 105 ? 2.393 -2.242 -17.531 1.00 86.62 105 LEU A CA 1
ATOM 749 C C . LEU A 1 105 ? 1.646 -3.186 -18.480 1.00 86.62 105 LEU A C 1
ATOM 751 O O . LEU A 1 105 ? 2.159 -4.245 -18.814 1.00 86.62 105 LEU A O 1
ATOM 755 N N . LEU A 1 106 ? 0.464 -2.783 -18.955 1.00 88.19 106 LEU A N 1
ATOM 756 C CA . LEU A 1 106 ? -0.360 -3.605 -19.847 1.00 88.19 106 LEU A CA 1
ATOM 757 C C . LEU A 1 106 ? 0.168 -3.683 -21.286 1.00 88.19 106 LEU A C 1
ATOM 759 O O . LEU A 1 106 ? -0.211 -4.589 -22.023 1.00 88.19 106 LEU A O 1
ATOM 763 N N . SER A 1 107 ? 1.007 -2.734 -21.703 1.00 87.88 107 SER A N 1
ATOM 764 C CA . SER A 1 107 ? 1.580 -2.689 -23.052 1.00 87.88 107 SER A CA 1
ATOM 765 C C . SER A 1 107 ? 3.013 -3.216 -23.135 1.00 87.88 107 SER A C 1
ATOM 767 O O . SER A 1 107 ? 3.612 -3.132 -24.204 1.00 87.88 107 SER A O 1
ATOM 769 N N . THR A 1 108 ? 3.606 -3.645 -22.019 1.00 85.06 108 THR A N 1
ATOM 770 C CA . THR A 1 108 ? 4.999 -4.106 -21.982 1.00 85.06 108 THR A CA 1
ATOM 771 C C . THR A 1 108 ? 5.057 -5.622 -22.126 1.00 85.06 108 THR A C 1
ATOM 773 O O . THR A 1 108 ? 4.236 -6.335 -21.552 1.00 85.06 108 THR A O 1
ATOM 776 N N . ASP A 1 109 ? 6.040 -6.108 -22.884 1.00 83.31 109 ASP A N 1
ATOM 777 C CA . ASP A 1 109 ? 6.291 -7.540 -23.011 1.00 83.31 109 ASP A CA 1
ATOM 778 C C . ASP A 1 109 ? 6.643 -8.155 -21.651 1.00 83.31 109 ASP A C 1
ATOM 780 O O . ASP A 1 109 ? 7.269 -7.524 -20.795 1.00 83.31 109 ASP A O 1
ATOM 784 N N . TRP A 1 110 ? 6.216 -9.399 -21.449 1.00 78.81 110 TRP A N 1
ATOM 785 C CA . TRP A 1 110 ? 6.448 -10.129 -20.209 1.00 78.81 110 TRP A CA 1
ATOM 786 C C . TRP A 1 110 ? 7.683 -11.039 -20.321 1.00 78.81 110 TRP A C 1
ATOM 788 O O . TRP A 1 110 ? 7.779 -11.772 -21.310 1.00 78.81 110 TRP A O 1
ATOM 798 N N . PRO A 1 111 ? 8.586 -11.082 -19.320 1.00 84.25 111 PRO A N 1
ATOM 799 C CA . PRO A 1 111 ? 8.601 -10.293 -18.082 1.00 84.25 111 PRO A CA 1
ATOM 800 C C . PRO A 1 111 ? 8.960 -8.822 -18.324 1.00 84.25 111 PRO A C 1
ATOM 802 O O . PRO A 1 111 ? 9.781 -8.490 -19.181 1.00 84.25 111 PRO A O 1
ATOM 805 N N . SER A 1 112 ? 8.337 -7.935 -17.548 1.00 82.94 112 SER A N 1
ATOM 806 C CA . SER A 1 112 ? 8.559 -6.497 -17.675 1.00 82.94 112 SER A CA 1
ATOM 807 C C . SER A 1 112 ? 9.938 -6.103 -17.136 1.00 82.94 112 SER A C 1
ATOM 809 O O . SER A 1 112 ? 10.354 -6.600 -16.092 1.00 82.94 112 SER A O 1
ATOM 811 N N . PRO A 1 113 ? 10.650 -5.157 -17.771 1.00 84.44 113 PRO A N 1
ATOM 812 C CA . PRO A 1 113 ? 11.869 -4.605 -17.204 1.00 84.44 113 PRO A CA 1
ATOM 813 C C . PRO A 1 113 ? 11.558 -3.879 -15.888 1.00 84.44 113 PRO A C 1
ATOM 815 O O . PRO A 1 113 ? 10.553 -3.169 -15.793 1.00 84.44 113 PRO A O 1
ATOM 818 N N . ALA A 1 114 ? 12.449 -4.017 -14.902 1.00 83.88 114 ALA A N 1
ATOM 819 C CA . ALA A 1 114 ? 12.391 -3.384 -13.581 1.00 83.88 114 ALA A CA 1
ATOM 820 C C . ALA A 1 114 ? 12.611 -1.857 -13.653 1.00 83.88 114 ALA A C 1
ATOM 822 O O . ALA A 1 114 ? 13.589 -1.308 -13.146 1.00 83.88 114 ALA A O 1
ATOM 823 N N . ARG A 1 115 ? 11.719 -1.157 -14.359 1.00 87.94 115 ARG A N 1
ATOM 824 C CA . ARG A 1 115 ? 11.738 0.299 -14.490 1.00 87.94 115 ARG A CA 1
ATOM 825 C C . ARG A 1 115 ? 11.074 0.947 -13.266 1.00 87.94 115 ARG A C 1
ATOM 827 O O . ARG A 1 115 ? 10.050 0.432 -12.803 1.00 87.94 115 ARG A O 1
ATOM 834 N N . PRO A 1 116 ? 11.604 2.077 -12.762 1.00 89.25 116 PRO A N 1
ATOM 835 C CA . PRO A 1 116 ? 11.074 2.735 -11.568 1.00 89.25 116 PRO A CA 1
ATOM 836 C C . PRO A 1 116 ? 9.595 3.120 -11.662 1.00 89.25 116 PRO A C 1
ATOM 838 O O . PRO A 1 116 ? 8.869 3.002 -10.678 1.00 89.25 116 PRO A O 1
ATOM 841 N N . ASP A 1 117 ? 9.130 3.544 -12.839 1.00 88.25 117 ASP A N 1
ATOM 842 C CA . ASP A 1 117 ? 7.733 3.907 -13.086 1.00 88.25 117 ASP A CA 1
ATOM 843 C C . ASP A 1 117 ? 6.792 2.703 -12.927 1.00 88.25 117 ASP A C 1
ATOM 845 O O . ASP A 1 117 ? 5.787 2.790 -12.223 1.00 88.25 117 ASP A O 1
ATOM 849 N N . LEU A 1 118 ? 7.152 1.554 -13.507 1.00 89.62 118 LEU A N 1
ATOM 850 C CA . LEU A 1 118 ? 6.373 0.316 -13.420 1.00 89.62 118 LEU A CA 1
ATOM 851 C C . LEU A 1 118 ? 6.344 -0.248 -11.996 1.00 89.62 118 LEU A C 1
ATOM 853 O O . LEU A 1 118 ? 5.278 -0.625 -11.504 1.00 89.62 118 LEU A O 1
ATOM 857 N N . ILE A 1 119 ? 7.493 -0.270 -11.313 1.00 91.19 119 ILE A N 1
ATOM 858 C CA . ILE A 1 119 ? 7.576 -0.680 -9.903 1.00 91.19 119 ILE A CA 1
ATOM 859 C C . ILE A 1 119 ? 6.728 0.259 -9.042 1.00 91.19 119 ILE A C 1
ATOM 861 O O . ILE A 1 119 ? 5.957 -0.196 -8.195 1.00 91.19 119 ILE A O 1
ATOM 865 N N . GLY A 1 120 ? 6.806 1.565 -9.307 1.00 91.44 120 GLY A N 1
ATOM 866 C CA . GLY A 1 120 ? 5.969 2.577 -8.679 1.00 91.44 120 GLY A CA 1
ATOM 867 C C . GLY A 1 120 ? 4.476 2.308 -8.873 1.00 91.44 120 GLY A C 1
ATOM 868 O O . GLY A 1 120 ? 3.715 2.434 -7.917 1.00 91.44 120 GLY A O 1
ATOM 869 N N . THR A 1 121 ? 4.035 1.888 -10.062 1.00 93.25 121 THR A N 1
ATOM 870 C CA . THR A 1 121 ? 2.624 1.555 -10.329 1.00 93.25 121 THR A CA 1
ATOM 871 C C . THR A 1 121 ? 2.142 0.343 -9.545 1.00 93.25 121 THR A C 1
ATOM 873 O O . THR A 1 121 ? 1.047 0.366 -8.972 1.00 93.25 121 THR A O 1
ATOM 876 N N . VAL A 1 122 ? 2.947 -0.720 -9.486 1.00 91.56 122 VAL A N 1
ATOM 877 C CA . VAL A 1 122 ? 2.612 -1.908 -8.688 1.00 91.56 122 VAL A CA 1
ATOM 878 C C . VAL A 1 122 ? 2.556 -1.534 -7.203 1.00 91.56 122 VAL A C 1
ATOM 880 O O . VAL A 1 122 ? 1.580 -1.849 -6.518 1.00 91.56 122 VAL A O 1
ATOM 883 N N . ALA A 1 123 ? 3.540 -0.769 -6.718 1.00 92.31 123 ALA A N 1
ATOM 884 C CA . ALA A 1 123 ? 3.559 -0.250 -5.353 1.00 92.31 123 ALA A CA 1
ATOM 885 C C . ALA A 1 123 ? 2.341 0.641 -5.052 1.00 92.31 123 ALA A C 1
ATOM 887 O O . ALA A 1 123 ? 1.743 0.515 -3.984 1.00 92.31 123 ALA A O 1
ATOM 888 N N . ALA A 1 124 ? 1.927 1.495 -5.993 1.00 92.44 124 ALA A N 1
ATOM 889 C CA . ALA A 1 124 ? 0.744 2.343 -5.866 1.00 92.44 124 ALA A CA 1
ATOM 890 C C . ALA A 1 124 ? -0.522 1.502 -5.713 1.00 92.44 124 ALA A C 1
ATOM 892 O O . ALA A 1 124 ? -1.324 1.746 -4.811 1.00 92.44 124 ALA A O 1
ATOM 893 N N . THR A 1 125 ? -0.669 0.472 -6.544 1.00 92.31 125 THR A N 1
ATOM 894 C CA . THR A 1 125 ? -1.814 -0.444 -6.511 1.00 92.31 125 THR A CA 1
ATOM 895 C C . THR A 1 125 ? -1.903 -1.161 -5.162 1.00 92.31 125 THR A C 1
ATOM 897 O O . THR A 1 125 ? -2.952 -1.134 -4.513 1.00 92.31 125 THR A O 1
ATOM 900 N N . LEU A 1 126 ? -0.785 -1.716 -4.679 1.00 91.75 126 LEU A N 1
ATOM 901 C CA . LEU A 1 126 ? -0.705 -2.370 -3.368 1.00 91.75 126 LEU A CA 1
ATOM 902 C C . LEU A 1 126 ? -0.982 -1.395 -2.218 1.00 91.75 126 LEU A C 1
ATOM 904 O O . LEU A 1 126 ? -1.731 -1.724 -1.295 1.00 91.75 126 LEU A O 1
ATOM 908 N N . ALA A 1 127 ? -0.417 -0.188 -2.263 1.00 92.12 127 ALA A N 1
ATOM 909 C CA . ALA A 1 127 ? -0.597 0.820 -1.224 1.00 92.12 127 ALA A CA 1
ATOM 910 C C . ALA A 1 127 ? -2.052 1.308 -1.146 1.00 92.12 127 ALA A C 1
ATOM 912 O O . ALA A 1 127 ? -2.605 1.412 -0.048 1.00 92.12 127 ALA A O 1
ATOM 913 N N . ILE A 1 128 ? -2.698 1.549 -2.294 1.00 92.94 128 ILE A N 1
ATOM 914 C CA . ILE A 1 128 ? -4.117 1.921 -2.379 1.00 92.94 128 ILE A CA 1
ATOM 915 C C . ILE A 1 128 ? -4.989 0.793 -1.824 1.00 92.94 128 ILE A C 1
ATOM 917 O O . ILE A 1 128 ? -5.832 1.038 -0.958 1.00 92.94 128 ILE A O 1
ATOM 921 N N . ALA A 1 129 ? -4.769 -0.447 -2.268 1.00 92.81 129 ALA A N 1
ATOM 922 C CA . ALA A 1 129 ? -5.529 -1.602 -1.799 1.00 92.81 129 ALA A CA 1
ATOM 923 C C . ALA A 1 129 ? -5.371 -1.812 -0.283 1.00 92.81 129 ALA A C 1
ATOM 925 O O . ALA A 1 129 ? -6.364 -2.020 0.425 1.00 92.81 129 ALA A O 1
ATOM 926 N N . THR A 1 130 ? -4.150 -1.651 0.237 1.00 91.81 130 THR A N 1
ATOM 927 C CA . THR A 1 130 ? -3.848 -1.712 1.674 1.00 91.81 130 THR A CA 1
ATOM 928 C C . THR A 1 130 ? -4.588 -0.623 2.445 1.00 91.81 130 THR A C 1
ATOM 930 O O . THR A 1 130 ? -5.274 -0.924 3.423 1.00 91.81 130 THR A O 1
ATOM 933 N N . ALA A 1 131 ? -4.506 0.633 1.996 1.00 90.56 131 ALA A N 1
ATOM 934 C CA . ALA A 1 131 ? -5.164 1.765 2.643 1.00 90.56 131 ALA A CA 1
ATOM 935 C C . ALA A 1 131 ? -6.691 1.600 2.678 1.00 90.56 131 ALA A C 1
ATOM 937 O O . ALA A 1 131 ? -7.313 1.780 3.727 1.00 90.56 131 ALA A O 1
ATOM 938 N N . LEU A 1 132 ? -7.293 1.192 1.556 1.00 90.81 132 LEU A N 1
ATOM 939 C CA . LEU A 1 132 ? -8.725 0.908 1.472 1.00 90.81 132 LEU A CA 1
ATOM 940 C C . LEU A 1 132 ? -9.116 -0.222 2.422 1.00 90.81 132 LEU A C 1
ATOM 942 O O . LEU A 1 132 ? -10.051 -0.080 3.207 1.00 90.81 132 LEU A O 1
ATOM 946 N N . SER A 1 133 ? -8.375 -1.327 2.407 1.00 88.06 133 SER A N 1
ATOM 947 C CA . SER A 1 133 ? -8.662 -2.479 3.266 1.00 88.06 133 SER A CA 1
ATOM 948 C C . SER A 1 133 ? -8.554 -2.119 4.744 1.00 88.06 133 SER A C 1
ATOM 950 O O . SER A 1 133 ? -9.413 -2.505 5.536 1.00 88.06 133 SER A O 1
ATOM 952 N N . ALA A 1 134 ? -7.549 -1.327 5.120 1.00 86.81 134 ALA A N 1
ATOM 953 C CA . ALA A 1 134 ? -7.376 -0.855 6.485 1.00 86.81 134 ALA A CA 1
ATOM 954 C C . ALA A 1 134 ? -8.518 0.082 6.917 1.00 86.81 134 ALA A C 1
ATOM 956 O O . ALA A 1 134 ? -9.060 -0.068 8.014 1.00 86.81 134 ALA A O 1
ATOM 957 N N . GLU A 1 135 ? -8.960 0.988 6.041 1.00 86.81 135 GLU A N 1
ATOM 958 C CA . GLU A 1 135 ? -10.130 1.833 6.288 1.00 86.81 135 GLU A CA 1
ATOM 959 C C . GLU A 1 135 ? -11.401 0.999 6.490 1.00 86.81 135 GLU A C 1
ATOM 961 O O . GLU A 1 135 ? -12.132 1.177 7.474 1.00 86.81 135 GLU A O 1
ATOM 966 N N . LEU A 1 136 ? -11.636 0.024 5.612 1.00 85.94 136 LEU A N 1
ATOM 967 C CA . LEU A 1 136 ? -12.760 -0.901 5.705 1.00 85.94 136 LEU A CA 1
ATOM 968 C C . LEU A 1 136 ? -12.699 -1.750 6.984 1.00 85.94 136 LEU A C 1
ATOM 970 O O . LEU A 1 136 ? -13.737 -1.975 7.608 1.00 85.94 136 LEU A O 1
ATOM 974 N N . ALA A 1 137 ? -11.508 -2.170 7.424 1.00 84.81 137 ALA A N 1
ATOM 975 C CA . ALA A 1 137 ? -11.314 -3.012 8.608 1.00 84.81 137 ALA A CA 1
ATOM 976 C C . ALA A 1 137 ? -11.792 -2.349 9.907 1.00 84.81 137 ALA A C 1
ATOM 978 O O . ALA A 1 137 ? -12.199 -3.044 10.843 1.00 84.81 137 ALA A O 1
ATOM 979 N N . THR A 1 138 ? -11.808 -1.015 9.946 1.00 81.62 138 THR A N 1
ATOM 980 C CA . THR A 1 138 ? -12.343 -0.250 11.082 1.00 81.62 138 THR A CA 1
ATOM 981 C C . THR A 1 138 ? -13.873 -0.184 11.120 1.00 81.62 138 THR A C 1
ATOM 983 O O . THR A 1 138 ? -14.453 0.204 12.136 1.00 81.62 138 THR A O 1
ATOM 986 N N . ARG A 1 139 ? -14.570 -0.573 10.042 1.00 80.19 139 ARG A N 1
ATOM 987 C CA . ARG A 1 139 ? -16.037 -0.544 9.991 1.00 80.19 139 ARG A CA 1
ATOM 988 C C . ARG A 1 139 ? -16.621 -1.814 10.608 1.00 80.19 139 ARG A C 1
ATOM 990 O O . ARG A 1 139 ? -16.565 -2.901 10.043 1.00 80.19 139 ARG A O 1
ATOM 997 N N . ARG A 1 140 ? -17.286 -1.664 11.759 1.00 67.19 140 ARG A N 1
ATOM 998 C CA . ARG A 1 140 ? -17.863 -2.784 12.531 1.00 67.19 140 ARG A CA 1
ATOM 999 C C . ARG A 1 140 ? -18.919 -3.603 11.775 1.00 67.19 140 ARG A C 1
ATOM 1001 O O . ARG A 1 140 ? -19.074 -4.775 12.078 1.00 67.19 140 ARG A O 1
ATOM 1008 N N . ARG A 1 141 ? -19.642 -3.017 10.814 1.00 74.75 141 ARG A N 1
ATOM 1009 C CA . ARG A 1 141 ? -20.761 -3.690 10.124 1.00 74.75 141 ARG A CA 1
ATOM 1010 C C . ARG A 1 141 ? -20.336 -4.669 9.022 1.00 74.75 141 ARG A C 1
ATOM 1012 O O . ARG A 1 141 ? -21.149 -5.489 8.625 1.00 74.75 141 ARG A O 1
ATOM 1019 N N . TRP A 1 142 ? -19.093 -4.605 8.544 1.00 78.25 142 TRP A N 1
ATOM 1020 C CA . TRP A 1 142 ? -18.674 -5.334 7.346 1.00 78.25 142 TRP A CA 1
ATOM 1021 C C . TRP A 1 142 ? -17.351 -6.064 7.588 1.00 78.25 142 TRP A C 1
ATOM 1023 O O . TRP A 1 142 ? -16.278 -5.504 7.405 1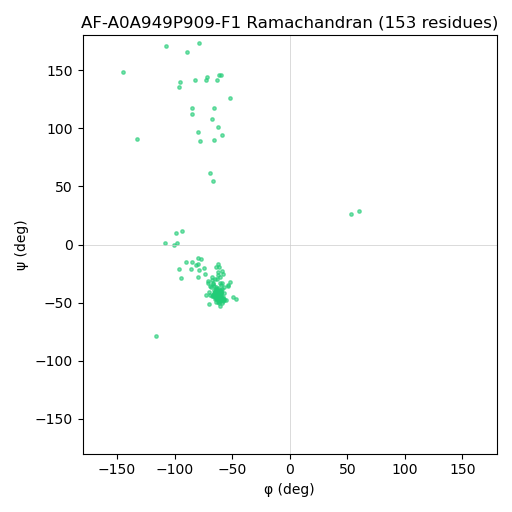.00 78.25 142 TRP A O 1
ATOM 1033 N N . HIS A 1 143 ? -17.415 -7.314 8.050 1.00 74.31 143 HIS A N 1
ATOM 1034 C CA . HIS A 1 143 ? -16.220 -8.059 8.470 1.00 74.31 143 HIS A CA 1
ATOM 1035 C C . HIS A 1 143 ? -15.406 -8.661 7.321 1.00 74.31 143 HIS A C 1
ATOM 1037 O O . HIS A 1 143 ? -14.197 -8.799 7.465 1.00 74.31 143 HIS A O 1
ATOM 1043 N N . LEU A 1 144 ? -16.051 -8.986 6.197 1.00 80.94 144 LEU A N 1
ATOM 1044 C CA . LEU A 1 144 ? -15.399 -9.583 5.023 1.00 80.94 144 LEU A CA 1
ATOM 1045 C C . LEU A 1 144 ? -15.020 -8.555 3.953 1.00 80.94 144 LEU A C 1
ATOM 1047 O O . LEU A 1 144 ? -14.119 -8.792 3.162 1.00 80.94 144 LEU A O 1
ATOM 1051 N N . LEU A 1 145 ? -15.666 -7.388 3.961 1.00 86.06 145 LEU A N 1
ATOM 1052 C CA . LEU A 1 145 ? -15.416 -6.302 3.009 1.00 86.06 145 LEU A CA 1
ATOM 1053 C C . LEU A 1 145 ? -13.935 -5.867 2.922 1.00 86.06 145 LEU A C 1
ATOM 1055 O O . LEU A 1 145 ? -13.495 -5.566 1.819 1.00 86.06 145 LEU A O 1
ATOM 1059 N N . PRO A 1 146 ? -13.133 -5.869 4.009 1.00 82.62 146 PRO A N 1
ATOM 1060 C CA . PRO A 1 146 ? -11.706 -5.548 3.926 1.00 82.62 146 PRO A CA 1
ATOM 1061 C C . PRO A 1 146 ? -10.884 -6.509 3.056 1.00 82.62 146 PRO A C 1
ATOM 1063 O O . PRO A 1 146 ? -9.766 -6.172 2.695 1.00 82.62 146 PRO A O 1
ATOM 1066 N N . LEU A 1 147 ? -11.407 -7.697 2.733 1.00 82.44 147 LEU A N 1
ATOM 1067 C CA . LEU A 1 147 ? -10.729 -8.678 1.881 1.00 82.44 147 LEU A CA 1
ATOM 1068 C C . LEU A 1 147 ? -10.951 -8.423 0.386 1.00 82.44 147 LEU A C 1
ATOM 1070 O O . LEU A 1 147 ? -10.222 -8.977 -0.429 1.00 82.44 147 LEU A O 1
ATOM 1074 N N . LEU A 1 148 ? -11.934 -7.594 0.014 1.00 85.56 148 LEU A N 1
ATOM 1075 C CA . LEU A 1 148 ? -12.245 -7.332 -1.394 1.00 85.56 148 LEU A CA 1
ATOM 1076 C C . LEU A 1 148 ? -11.051 -6.763 -2.168 1.00 85.56 148 LEU A C 1
ATOM 1078 O O . LEU A 1 148 ? -10.726 -7.323 -3.212 1.00 85.56 148 LEU A O 1
ATOM 1082 N N . PRO A 1 149 ? -10.370 -5.703 -1.686 1.00 83.25 149 PRO A N 1
ATOM 1083 C CA . PRO A 1 149 ? -9.251 -5.147 -2.435 1.00 83.25 149 PRO A CA 1
ATOM 1084 C C . PRO A 1 149 ? -8.090 -6.143 -2.535 1.00 83.25 149 PRO A C 1
ATOM 1086 O O . PRO A 1 149 ? -7.416 -6.175 -3.555 1.00 83.25 149 PRO A O 1
ATOM 1089 N N . LEU A 1 150 ? -7.930 -7.018 -1.535 1.00 83.19 150 LEU A N 1
ATOM 1090 C CA . LEU A 1 150 ? -6.895 -8.045 -1.538 1.00 83.19 150 LEU A CA 1
ATOM 1091 C C . LEU A 1 150 ? -7.156 -9.097 -2.614 1.00 83.19 150 LEU A C 1
ATOM 1093 O O . LEU A 1 150 ? -6.244 -9.475 -3.342 1.00 83.19 150 LEU A O 1
ATOM 1097 N N . PHE A 1 151 ? -8.409 -9.538 -2.728 1.00 82.44 151 PHE A N 1
ATOM 1098 C CA . PHE A 1 151 ? -8.821 -10.468 -3.770 1.00 82.44 151 PHE A CA 1
ATOM 1099 C C . PHE A 1 151 ? -8.565 -9.883 -5.163 1.00 82.44 151 PHE A C 1
ATOM 1101 O O . PHE A 1 151 ? -8.007 -10.564 -6.011 1.00 82.44 151 PHE A O 1
ATOM 1108 N N . VAL A 1 152 ? -8.893 -8.605 -5.375 1.00 80.94 152 VAL A N 1
ATOM 1109 C CA . VAL A 1 152 ? -8.652 -7.920 -6.655 1.00 80.94 152 VAL A CA 1
ATOM 1110 C C . VAL A 1 152 ? -7.162 -7.812 -6.988 1.00 80.94 152 VAL A C 1
ATOM 1112 O O . VAL A 1 152 ? -6.811 -7.904 -8.153 1.00 80.94 152 VAL A O 1
ATOM 1115 N N . THR A 1 153 ? -6.286 -7.609 -6.000 1.00 79.81 153 THR A N 1
ATOM 1116 C CA . THR A 1 153 ? -4.836 -7.496 -6.251 1.00 79.81 153 THR A CA 1
ATOM 1117 C C . THR A 1 153 ? -4.111 -8.830 -6.397 1.00 79.81 153 THR A C 1
ATOM 1119 O O . THR A 1 153 ? -2.969 -8.837 -6.844 1.00 79.81 153 THR A O 1
ATOM 1122 N N . TYR A 1 154 ? -4.713 -9.930 -5.941 1.00 73.56 154 TYR A N 1
ATOM 1123 C CA . TYR A 1 154 ? -4.083 -11.252 -5.961 1.00 73.56 154 TYR A CA 1
ATOM 1124 C C . TYR A 1 154 ? -4.447 -12.077 -7.203 1.00 73.56 154 TYR A C 1
ATOM 1126 O O . TYR A 1 154 ? -3.672 -12.947 -7.594 1.00 73.56 154 TYR A O 1
ATOM 1134 N N . VAL A 1 155 ? -5.633 -11.840 -7.772 1.00 60.09 155 VAL A N 1
ATOM 1135 C CA . VAL A 1 155 ? -6.120 -12.492 -9.001 1.00 60.09 155 VAL A CA 1
ATOM 1136 C C . VAL A 1 155 ? -5.485 -11.848 -10.224 1.00 60.09 155 VAL A C 1
ATOM 1138 O O . VAL A 1 155 ? -5.071 -12.620 -11.115 1.00 60.09 155 VAL A O 1
#

Radius of gyration: 17.81 Å; Cα contacts (8 Å, |Δi|>4): 214; chains: 1; bounding box: 51×26×64 Å

Nearest PDB structures (foldseek):
  6iv1-assembly1_A  TM=2.206E-01  e=4.360E+00  Klebsiella pneumoniae IS53

Foldseek 3Di:
DDDPPPPDPPVVLLVQLLVQLVVLLVLLLVLLQVCCQLAVDRQVLSNQLLVQLSVLLNVCVPPDPVSLVVSLVVSLLVSLVSSLVVVVHDPVLLVLLVPVQVVCSVPADPSHHPHSNVSSVLSSLSSNLSNVLSVVSSDPVDPCVSCVSSVVSND

Secondary structure (DSSP, 8-state):
---------HHHHHHHHHHHHHHHHHHHHHHHHHHGGGTTS--HHHHHTTHHHHHHHHHHTTS-HHHHHHHHHHHHHHHHHHHHHHTT--HHHHHHHHTTHHHHHHTSPSSPP--HHHHHHHHHHHHHHHHHHHHHHT-TT-SSGGGHHHHHHH-

Solvent-accessible surface area (backbone atoms only — not comparable to full-atom values): 8055 Å² total; per-residue (Å²): 136,81,78,81,78,75,78,72,65,60,69,59,57,53,52,53,26,51,52,47,37,52,53,49,42,54,54,48,32,53,45,25,57,58,53,16,63,50,44,76,41,88,52,67,46,33,50,47,10,33,48,41,15,47,51,42,44,66,75,35,66,89,52,60,68,69,62,39,53,52,40,36,55,53,20,29,52,51,23,18,46,50,28,14,48,75,61,72,39,55,77,64,28,47,56,33,13,78,60,56,16,64,59,49,58,75,72,47,65,85,66,34,77,87,41,28,27,49,54,11,21,54,22,38,53,46,11,49,34,42,29,52,21,38,60,37,38,66,40,88,92,41,85,65,62,29,50,50,44,54,53,66,74,68,110

Mean predicted aligned error: 7.0 Å

pLDDT: mean 84.62, std 9.62, range [51.09, 95.38]